Protein AF-A0A7Y8S2I4-F1 (afdb_monomer)

Radius of gyration: 13.26 Å; Cα contacts (8 Å, |Δi|>4): 37; chains: 1; bounding box: 28×27×38 Å

Foldseek 3Di:
DPPVVLVVVLVVLVVVLVVLLVCLVPDDPVCNVVSLVVSLVSLVVSLVSVVVDPDPCVVVNVVSVVSNCCSVVVVD

Sequence (76 aa):
MNEDKLNIFEKIVYGLVIASLFVWAFSPEAIKGIIKIISFLLLTTGFIISGFLKREEKLFIIILAIAWIVMVAGIF

pLDDT: mean 70.95, std 7.26, range [44.56, 82.0]

Solvent-accessible surface area (backbone atoms only — not comparable to full-atom values): 4338 Å² total; per-residue (Å²): 131,62,67,69,61,53,53,51,51,48,53,51,47,50,52,50,39,56,50,33,52,53,51,40,76,74,42,58,76,92,51,29,64,61,43,45,53,54,34,50,51,46,43,52,53,46,51,54,54,54,70,72,44,93,65,87,63,60,67,56,59,49,53,53,50,48,53,50,48,53,58,57,50,74,70,108

Mean predicted aligned error: 8.16 Å

Structure (mmCIF, N/CA/C/O backbone):
data_AF-A0A7Y8S2I4-F1
#
_entry.id   AF-A0A7Y8S2I4-F1
#
loop_
_atom_site.group_PDB
_atom_site.id
_atom_site.type_symbol
_atom_site.label_atom_id
_atom_site.label_alt_id
_atom_site.label_comp_id
_atom_site.label_asym_id
_atom_site.label_entity_id
_atom_site.label_seq_id
_atom_site.pdbx_PDB_ins_code
_atom_site.Cartn_x
_atom_site.Cartn_y
_atom_site.Cartn_z
_atom_site.occupancy
_atom_site.B_iso_or_equiv
_atom_site.auth_seq_id
_atom_site.auth_comp_id
_atom_site.auth_asym_id
_atom_site.auth_atom_id
_atom_site.pdbx_PDB_model_num
ATOM 1 N N . MET A 1 1 ? -1.847 9.766 23.524 1.00 56.75 1 MET A N 1
ATOM 2 C CA . MET A 1 1 ? -2.035 10.238 22.134 1.00 56.75 1 MET A CA 1
ATOM 3 C C . MET A 1 1 ? -3.535 10.338 21.910 1.00 56.75 1 MET A C 1
ATOM 5 O O . MET A 1 1 ? -4.190 9.340 22.156 1.00 56.75 1 MET A O 1
ATOM 9 N N . ASN A 1 2 ? -4.084 11.516 21.577 1.00 71.12 2 ASN A N 1
ATOM 10 C CA . ASN A 1 2 ? -5.534 11.652 21.355 1.00 71.12 2 ASN A CA 1
ATOM 11 C C . ASN A 1 2 ? -5.964 10.751 20.194 1.00 71.12 2 ASN A C 1
ATOM 13 O O . ASN A 1 2 ? -5.302 10.765 19.154 1.00 71.12 2 ASN A O 1
ATOM 17 N N . GLU A 1 3 ? -7.058 10.012 20.369 1.00 65.88 3 GLU A N 1
ATOM 18 C CA . GLU A 1 3 ? -7.620 9.112 19.353 1.00 65.88 3 GLU A CA 1
ATOM 19 C C . GLU A 1 3 ? -7.833 9.829 18.012 1.00 65.88 3 GLU A C 1
ATOM 21 O O . GLU A 1 3 ? -7.487 9.280 16.970 1.00 65.88 3 GLU A O 1
ATOM 26 N N . ASP A 1 4 ? -8.236 11.103 18.027 1.00 73.75 4 ASP A N 1
ATOM 27 C CA . ASP A 1 4 ? -8.384 11.924 16.817 1.00 73.75 4 ASP A CA 1
ATOM 28 C C . ASP A 1 4 ? -7.085 12.083 16.016 1.00 73.75 4 ASP A C 1
ATOM 30 O O . ASP A 1 4 ? -7.079 11.989 14.788 1.00 73.75 4 ASP A O 1
ATOM 34 N N . LYS A 1 5 ? -5.954 12.297 16.701 1.00 74.69 5 LYS A N 1
ATOM 35 C CA . LYS A 1 5 ? -4.647 12.441 16.038 1.00 74.69 5 LYS A CA 1
ATOM 36 C C . LYS A 1 5 ? -4.190 11.117 15.439 1.00 74.69 5 LYS A C 1
ATOM 38 O O . LYS A 1 5 ? -3.594 11.114 14.364 1.00 74.69 5 LYS A O 1
ATOM 43 N N . LEU A 1 6 ? -4.487 10.011 16.119 1.00 70.62 6 LEU A N 1
ATOM 44 C CA . LEU A 1 6 ? -4.179 8.671 15.636 1.00 70.62 6 LEU A CA 1
ATOM 45 C C . LEU A 1 6 ? -5.004 8.338 14.388 1.00 70.62 6 LEU A C 1
ATOM 47 O O . LEU A 1 6 ? -4.453 7.851 13.409 1.00 70.62 6 LEU A O 1
ATOM 51 N N . ASN A 1 7 ? -6.285 8.705 14.386 1.00 72.38 7 ASN A N 1
ATOM 52 C CA . ASN A 1 7 ? -7.207 8.484 13.274 1.00 72.38 7 ASN A CA 1
ATOM 53 C C . ASN A 1 7 ? -6.831 9.319 12.029 1.00 72.38 7 ASN A C 1
ATOM 55 O O . ASN A 1 7 ? -6.909 8.847 10.895 1.00 72.38 7 ASN A O 1
ATOM 59 N N . ILE A 1 8 ? -6.363 10.561 12.217 1.00 79.69 8 ILE A N 1
ATOM 60 C CA . ILE A 1 8 ? -5.829 11.394 11.122 1.00 79.69 8 ILE A CA 1
ATOM 61 C C . ILE A 1 8 ? -4.533 10.799 10.566 1.00 79.69 8 ILE A C 1
ATOM 63 O O . ILE A 1 8 ? -4.388 10.670 9.351 1.00 79.69 8 ILE A O 1
ATOM 67 N N . PHE A 1 9 ? -3.599 10.423 11.442 1.00 75.19 9 PHE A N 1
ATOM 68 C CA . PHE A 1 9 ? -2.336 9.809 11.036 1.00 75.19 9 PHE A CA 1
ATOM 69 C C . PHE A 1 9 ? -2.566 8.516 10.244 1.00 75.19 9 PHE A C 1
ATOM 71 O O . PHE A 1 9 ? -1.950 8.304 9.204 1.00 75.19 9 PHE A O 1
ATOM 78 N N . GLU A 1 10 ? -3.518 7.697 10.681 1.00 68.88 10 GLU A N 1
ATOM 79 C CA . GLU A 1 10 ? -3.932 6.468 10.009 1.00 68.88 10 GLU A CA 1
ATOM 80 C C . GLU A 1 10 ? -4.443 6.735 8.582 1.00 68.88 10 GLU A C 1
ATOM 82 O O . GLU A 1 10 ? -3.965 6.126 7.626 1.00 68.88 10 GLU A O 1
ATOM 87 N N . LYS A 1 11 ? -5.347 7.710 8.406 1.00 77.06 11 LYS A N 1
ATOM 88 C CA . LYS A 1 11 ? -5.844 8.115 7.078 1.00 77.06 11 LYS A CA 1
ATOM 89 C C . LYS A 1 11 ? -4.725 8.596 6.157 1.00 77.06 11 LYS A C 1
ATOM 91 O O . LYS A 1 11 ? -4.759 8.305 4.963 1.00 77.06 11 LYS A O 1
ATOM 96 N N . ILE A 1 12 ? -3.732 9.304 6.698 1.00 82.00 12 ILE A N 1
ATOM 97 C CA . ILE A 1 12 ? -2.553 9.742 5.939 1.00 82.00 12 ILE A CA 1
ATOM 98 C C . ILE A 1 12 ? -1.728 8.530 5.496 1.00 82.00 12 ILE A C 1
ATOM 100 O O . ILE A 1 12 ? -1.397 8.422 4.317 1.00 82.00 12 ILE A O 1
ATOM 104 N N . VAL A 1 13 ? -1.441 7.593 6.406 1.00 74.56 13 VAL A N 1
ATOM 105 C CA . VAL A 1 13 ? -0.719 6.351 6.084 1.00 74.56 13 VAL A CA 1
ATOM 106 C C . VAL A 1 13 ? -1.470 5.541 5.025 1.00 74.56 13 VAL A C 1
ATOM 108 O O . VAL A 1 13 ? -0.850 5.061 4.079 1.00 74.56 13 VAL A O 1
ATOM 111 N N . TYR A 1 14 ? -2.799 5.453 5.102 1.00 73.31 14 TYR A N 1
ATOM 112 C CA . TYR A 1 14 ? -3.604 4.790 4.072 1.00 73.31 14 TYR A CA 1
ATOM 113 C C . TYR A 1 14 ? -3.560 5.496 2.724 1.00 73.31 14 TYR A C 1
ATOM 115 O O . TYR A 1 14 ? -3.391 4.837 1.699 1.00 73.31 14 TYR A O 1
ATOM 123 N N . GLY A 1 15 ? -3.663 6.826 2.713 1.00 78.06 15 GLY A N 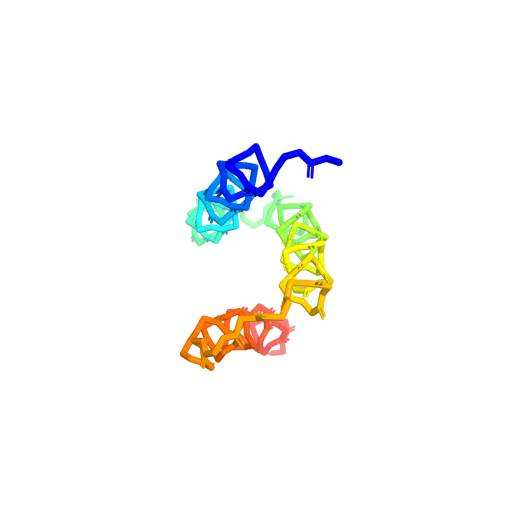1
ATOM 124 C CA . GLY A 1 15 ? -3.490 7.611 1.494 1.00 78.06 15 GLY A CA 1
ATOM 125 C C . GLY A 1 15 ? -2.133 7.340 0.843 1.00 78.06 15 GLY A C 1
ATOM 126 O O . GLY A 1 15 ? -2.061 7.139 -0.367 1.00 78.06 15 GLY A O 1
ATOM 127 N N . LEU A 1 16 ? -1.073 7.241 1.650 1.00 77.31 16 LEU A N 1
ATOM 128 C CA . LEU A 1 16 ?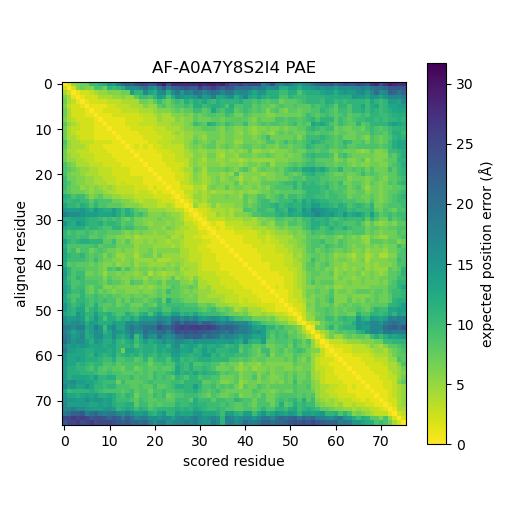 0.275 6.916 1.182 1.00 77.31 16 LEU A CA 1
ATOM 129 C C . LEU A 1 16 ? 0.400 5.479 0.662 1.00 77.31 16 LEU A C 1
ATOM 131 O O . LEU A 1 16 ? 1.072 5.267 -0.343 1.00 77.31 16 LEU A O 1
ATOM 135 N N . VAL A 1 17 ? -0.255 4.501 1.296 1.00 73.50 17 VAL A N 1
ATOM 136 C CA . VAL A 1 17 ? -0.294 3.106 0.820 1.00 73.50 17 VAL A CA 1
ATOM 137 C C . VAL A 1 17 ? -0.995 3.002 -0.534 1.00 73.50 17 VAL A C 1
ATOM 139 O O . VAL A 1 17 ? -0.495 2.347 -1.442 1.00 73.50 17 VAL A O 1
ATOM 142 N N . ILE A 1 18 ? -2.140 3.662 -0.707 1.00 75.94 18 ILE A N 1
ATOM 143 C CA . ILE A 1 18 ? -2.853 3.653 -1.990 1.00 75.94 18 ILE A CA 1
ATOM 144 C C . ILE A 1 18 ? -2.017 4.363 -3.058 1.00 75.94 18 ILE A C 1
ATOM 146 O O . ILE A 1 18 ? -1.840 3.839 -4.157 1.00 75.94 18 ILE A O 1
ATOM 150 N N . ALA A 1 19 ? -1.454 5.529 -2.731 1.00 77.88 19 ALA A N 1
ATOM 151 C CA . ALA A 1 19 ? -0.589 6.268 -3.642 1.00 77.88 19 ALA A CA 1
ATOM 152 C C . ALA A 1 19 ? 0.637 5.445 -4.064 1.00 77.88 19 ALA A C 1
ATOM 154 O O . ALA A 1 19 ? 0.989 5.453 -5.241 1.00 77.88 19 ALA A O 1
ATOM 155 N N . SER A 1 20 ? 1.260 4.697 -3.148 1.00 71.12 20 SER A N 1
ATOM 156 C CA . SER A 1 20 ? 2.426 3.867 -3.468 1.00 71.12 20 SER A CA 1
ATOM 157 C C . SER A 1 20 ? 2.084 2.731 -4.436 1.00 71.12 20 SER A C 1
ATOM 159 O O . SER A 1 20 ? 2.846 2.490 -5.371 1.00 71.12 20 SER A O 1
ATOM 161 N N . LEU A 1 21 ? 0.904 2.112 -4.306 1.00 71.94 21 LEU A N 1
ATOM 162 C CA . LEU A 1 21 ? 0.411 1.104 -5.255 1.00 71.94 21 LEU A CA 1
ATOM 163 C C . LEU A 1 21 ? 0.202 1.682 -6.659 1.00 71.94 21 LEU A C 1
ATOM 165 O O . LEU A 1 21 ? 0.586 1.049 -7.643 1.00 71.94 21 LEU A O 1
ATOM 169 N N . PHE A 1 22 ? -0.364 2.888 -6.765 1.00 76.62 22 PHE A N 1
ATOM 170 C CA . PHE A 1 22 ? -0.512 3.570 -8.054 1.00 76.62 22 PHE A CA 1
ATOM 171 C C . PHE A 1 22 ? 0.843 3.922 -8.663 1.00 76.62 22 PHE A C 1
ATOM 173 O O . PHE A 1 22 ? 1.087 3.629 -9.831 1.00 76.62 22 PHE A O 1
ATOM 180 N N . VAL A 1 23 ? 1.748 4.497 -7.869 1.00 77.06 23 VAL A N 1
ATOM 181 C CA . VAL A 1 23 ? 3.108 4.815 -8.317 1.00 77.06 23 VAL A CA 1
ATOM 182 C C . VAL A 1 23 ? 3.796 3.550 -8.824 1.00 77.06 23 VAL A C 1
ATOM 184 O O . VAL A 1 23 ? 4.337 3.568 -9.927 1.00 77.06 23 VAL A O 1
ATOM 187 N N . TRP A 1 24 ? 3.700 2.433 -8.097 1.00 70.56 24 TRP A N 1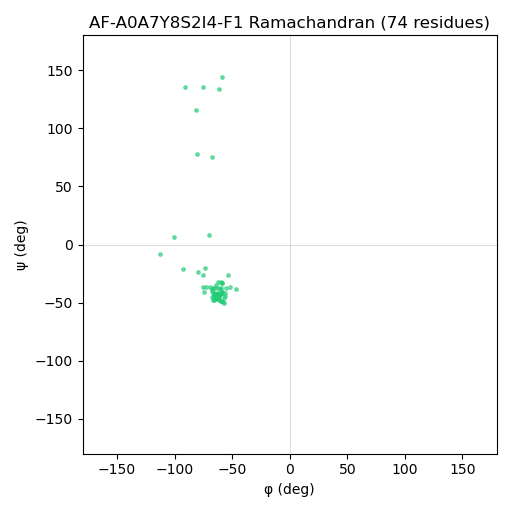
ATOM 188 C CA . TRP A 1 24 ? 4.223 1.135 -8.524 1.00 70.56 24 TRP A CA 1
ATOM 189 C C . TRP A 1 24 ? 3.643 0.657 -9.862 1.00 70.56 24 TRP A C 1
ATOM 191 O 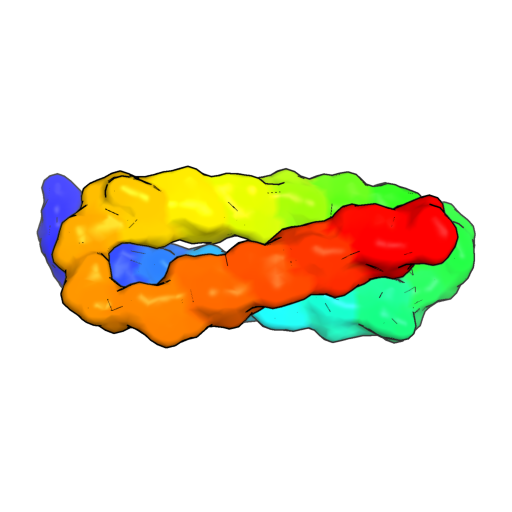O . TRP A 1 24 ? 4.407 0.290 -10.758 1.00 70.56 24 TRP A O 1
ATOM 201 N N . ALA A 1 25 ? 2.317 0.691 -10.022 1.00 72.44 25 ALA A N 1
ATOM 202 C CA . ALA A 1 25 ? 1.638 0.228 -11.234 1.00 72.44 25 ALA A CA 1
ATOM 203 C C . ALA A 1 25 ? 2.094 0.978 -12.499 1.00 72.44 25 ALA A C 1
ATOM 205 O O . ALA A 1 25 ? 2.194 0.378 -13.568 1.00 72.44 25 ALA A O 1
ATOM 206 N N . PHE A 1 26 ? 2.428 2.265 -12.366 1.00 78.25 26 PHE A N 1
ATOM 207 C CA . PHE A 1 26 ? 2.875 3.124 -13.469 1.00 78.25 26 PHE A CA 1
ATOM 208 C C . PHE A 1 26 ? 4.400 3.318 -13.538 1.00 78.25 26 PHE A C 1
ATOM 210 O O . PHE A 1 26 ? 4.892 4.106 -14.345 1.00 78.25 26 PHE A O 1
ATOM 217 N N . SER A 1 27 ? 5.169 2.610 -12.707 1.00 76.31 27 SER A N 1
ATOM 218 C CA . SER A 1 27 ? 6.628 2.725 -12.673 1.00 76.31 27 SER A CA 1
ATOM 219 C C . SER A 1 27 ? 7.297 2.022 -13.865 1.00 76.31 27 SER A C 1
ATOM 221 O O . SER A 1 27 ? 6.998 0.848 -14.115 1.00 76.31 27 SER A O 1
ATOM 223 N N . PRO A 1 28 ? 8.289 2.655 -14.524 1.00 79.06 28 PRO A N 1
ATOM 224 C CA . PRO A 1 28 ? 9.190 1.979 -15.461 1.00 79.06 28 PRO A CA 1
ATOM 225 C C . PRO A 1 28 ? 9.955 0.831 -14.786 1.00 79.06 28 PRO A C 1
ATOM 227 O O . PRO A 1 28 ? 10.375 0.983 -13.635 1.00 79.06 28 PRO A O 1
ATOM 230 N N . GLU A 1 29 ? 10.220 -0.275 -15.501 1.00 77.25 29 GLU A N 1
ATOM 231 C CA . GLU A 1 29 ? 10.946 -1.453 -14.975 1.00 77.25 29 GLU A CA 1
ATOM 232 C C . GLU A 1 29 ? 12.235 -1.092 -14.212 1.00 77.25 29 GLU A C 1
ATOM 234 O O . GLU A 1 29 ? 12.503 -1.676 -13.163 1.00 77.25 29 GLU A O 1
ATOM 239 N N . ALA A 1 30 ? 12.987 -0.091 -14.686 1.00 78.31 30 ALA A N 1
ATOM 240 C CA . ALA A 1 30 ? 14.264 0.336 -14.106 1.00 78.31 30 ALA A CA 1
ATOM 241 C C . ALA A 1 30 ? 14.173 0.796 -12.637 1.00 78.31 30 ALA A C 1
ATOM 243 O O . ALA A 1 30 ? 15.111 0.597 -11.871 1.00 78.31 30 ALA A O 1
ATOM 244 N N . ILE A 1 31 ? 13.048 1.396 -12.233 1.00 76.75 31 ILE A N 1
ATOM 245 C CA . ILE A 1 31 ? 12.825 1.886 -10.858 1.00 76.75 31 ILE A CA 1
ATOM 246 C C . ILE A 1 31 ? 11.743 1.096 -10.115 1.00 76.75 31 ILE A C 1
ATOM 248 O O . ILE A 1 31 ? 11.575 1.252 -8.904 1.00 76.75 31 ILE A O 1
ATOM 252 N N . LYS A 1 32 ? 11.042 0.203 -10.822 1.00 76.12 32 LYS A N 1
ATOM 253 C CA . LYS A 1 32 ? 9.950 -0.634 -10.307 1.00 76.12 32 LYS A CA 1
ATOM 254 C C . LYS A 1 32 ? 10.387 -1.459 -9.101 1.00 76.12 32 LYS A C 1
ATOM 256 O O . LYS A 1 32 ? 9.616 -1.596 -8.161 1.00 76.12 32 LYS A O 1
ATOM 261 N N . GLY A 1 33 ? 11.628 -1.955 -9.090 1.00 74.88 33 GLY A N 1
ATOM 262 C CA . GLY A 1 33 ? 12.197 -2.688 -7.952 1.00 74.88 33 GLY A CA 1
ATOM 263 C C . GLY A 1 33 ? 12.337 -1.838 -6.682 1.00 74.88 33 GLY A C 1
ATOM 264 O O . GLY A 1 33 ? 11.937 -2.270 -5.605 1.00 74.88 33 GLY A O 1
ATOM 265 N N . ILE A 1 34 ? 12.831 -0.602 -6.805 1.00 78.62 34 ILE A N 1
ATOM 266 C CA . ILE A 1 34 ? 12.981 0.322 -5.666 1.00 78.62 34 ILE A CA 1
ATOM 267 C C . ILE A 1 34 ? 11.603 0.744 -5.145 1.00 78.62 34 ILE A C 1
ATOM 269 O O . ILE A 1 34 ? 11.344 0.705 -3.942 1.00 78.62 34 ILE A O 1
ATOM 273 N N . ILE A 1 35 ? 10.690 1.083 -6.056 1.00 76.56 35 ILE A N 1
ATOM 274 C CA . ILE A 1 35 ? 9.320 1.474 -5.713 1.00 76.56 35 ILE A CA 1
ATOM 275 C C . ILE A 1 35 ? 8.558 0.307 -5.070 1.00 76.56 35 ILE A C 1
ATOM 277 O O . ILE A 1 35 ? 7.808 0.539 -4.121 1.00 76.56 35 ILE A O 1
ATOM 281 N N . LYS A 1 36 ? 8.799 -0.945 -5.492 1.00 72.38 36 LYS A N 1
ATOM 282 C CA . LYS A 1 36 ? 8.274 -2.147 -4.817 1.00 72.38 36 LYS A CA 1
ATOM 283 C C . LYS A 1 36 ? 8.701 -2.203 -3.352 1.00 72.38 36 LYS A C 1
ATOM 285 O O . LYS A 1 36 ? 7.848 -2.371 -2.489 1.00 72.38 36 LYS A O 1
ATOM 290 N N . ILE A 1 37 ? 9.994 -2.038 -3.062 1.00 77.88 37 ILE A N 1
ATOM 291 C CA . ILE A 1 37 ? 10.518 -2.116 -1.686 1.00 77.88 37 ILE A CA 1
ATOM 292 C C . ILE A 1 37 ? 9.897 -1.025 -0.807 1.00 77.88 37 ILE A C 1
ATOM 294 O O . ILE A 1 37 ? 9.436 -1.304 0.299 1.00 77.88 37 ILE A O 1
ATOM 298 N N . ILE A 1 38 ? 9.829 0.209 -1.312 1.00 79.38 38 ILE A N 1
ATOM 299 C CA . ILE A 1 38 ? 9.229 1.340 -0.590 1.00 79.38 38 ILE A CA 1
ATOM 300 C C . ILE A 1 38 ? 7.739 1.093 -0.328 1.00 79.38 38 ILE A C 1
ATOM 302 O O . ILE A 1 38 ? 7.264 1.290 0.791 1.00 79.38 38 ILE A O 1
ATOM 306 N N . SER A 1 39 ? 7.009 0.617 -1.3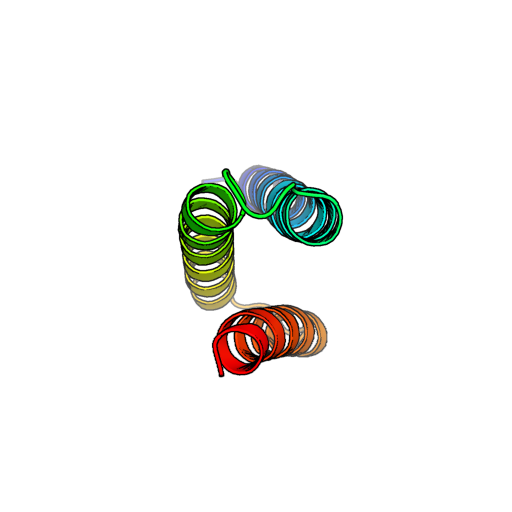39 1.00 73.00 39 SER A N 1
ATOM 307 C CA . SER A 1 39 ? 5.581 0.309 -1.223 1.00 73.00 39 SER A CA 1
ATOM 308 C C . SER A 1 39 ? 5.340 -0.806 -0.210 1.00 73.00 39 SER A C 1
ATOM 310 O O . SER A 1 39 ? 4.452 -0.681 0.629 1.00 73.00 39 SER A O 1
ATOM 312 N N . PHE A 1 40 ? 6.166 -1.855 -0.226 1.00 76.88 40 PHE A N 1
ATOM 313 C CA . PHE A 1 40 ? 6.098 -2.967 0.719 1.00 76.88 40 PHE A CA 1
ATOM 314 C C . PHE A 1 40 ? 6.329 -2.517 2.165 1.00 76.88 40 PHE A C 1
ATOM 316 O O . PHE A 1 40 ? 5.575 -2.908 3.059 1.00 76.88 40 PHE A O 1
ATOM 323 N N . LEU A 1 41 ? 7.327 -1.660 2.405 1.00 79.25 41 LEU A N 1
ATOM 324 C CA . LEU A 1 41 ? 7.582 -1.090 3.731 1.00 79.25 41 LEU A CA 1
ATOM 325 C C . LEU A 1 41 ? 6.388 -0.264 4.216 1.00 79.25 41 LEU A C 1
ATOM 327 O O . LEU A 1 41 ? 5.904 -0.502 5.320 1.00 79.25 41 LEU A O 1
ATOM 331 N N . LEU A 1 42 ? 5.855 0.624 3.370 1.00 77.25 42 LEU A N 1
ATOM 332 C CA . LEU A 1 42 ? 4.657 1.420 3.664 1.00 77.25 42 LEU A CA 1
ATOM 333 C C . LEU A 1 42 ? 3.449 0.546 4.017 1.00 77.25 42 LEU A C 1
ATOM 335 O O . LEU A 1 42 ? 2.753 0.820 4.994 1.00 77.25 42 LEU A O 1
ATOM 339 N N . LEU A 1 43 ? 3.222 -0.527 3.258 1.00 75.19 43 LEU A N 1
ATOM 340 C CA . LEU A 1 43 ? 2.110 -1.448 3.489 1.00 75.19 43 LEU A CA 1
ATOM 341 C C . LEU A 1 43 ? 2.277 -2.237 4.786 1.00 75.19 43 LEU A C 1
ATOM 343 O O . LEU A 1 43 ? 1.321 -2.391 5.541 1.00 75.19 43 LEU A O 1
ATOM 347 N N . THR A 1 44 ? 3.500 -2.667 5.085 1.00 75.38 44 THR A N 1
ATOM 348 C CA . THR A 1 44 ? 3.824 -3.367 6.333 1.00 75.38 44 THR A CA 1
ATOM 349 C C . THR A 1 44 ? 3.646 -2.445 7.538 1.00 75.38 44 THR A C 1
ATOM 351 O O . THR A 1 44 ? 3.045 -2.840 8.535 1.00 75.38 44 THR A O 1
ATOM 354 N N . THR A 1 45 ? 4.085 -1.186 7.445 1.00 75.81 45 THR A N 1
ATOM 355 C CA . THR A 1 45 ? 3.853 -0.181 8.492 1.00 75.81 45 THR A CA 1
ATOM 356 C C . THR A 1 45 ? 2.360 0.099 8.681 1.00 75.81 45 THR A C 1
ATOM 358 O O . THR A 1 45 ? 1.891 0.118 9.817 1.00 75.81 45 THR A O 1
ATOM 361 N N . GLY A 1 46 ? 1.595 0.241 7.593 1.00 72.31 46 GLY A N 1
ATOM 362 C CA . GLY A 1 46 ? 0.138 0.395 7.647 1.00 72.31 46 GLY A CA 1
ATOM 363 C C . GLY A 1 46 ? -0.558 -0.795 8.311 1.00 72.31 46 GLY A C 1
ATOM 364 O O . GLY A 1 46 ? -1.426 -0.604 9.160 1.00 72.31 46 GLY A O 1
ATOM 365 N N . PHE A 1 47 ? -0.122 -2.019 8.003 1.00 71.50 47 PHE A N 1
ATOM 366 C CA . PHE A 1 47 ? -0.648 -3.238 8.615 1.00 71.50 47 PHE A CA 1
ATOM 367 C C . PHE A 1 47 ? -0.368 -3.292 10.122 1.00 71.50 47 PHE A C 1
ATOM 369 O O . PHE A 1 47 ? -1.282 -3.537 10.910 1.00 71.50 47 PHE A O 1
ATOM 376 N N . ILE A 1 48 ? 0.865 -2.987 10.539 1.00 73.44 48 ILE A N 1
ATOM 377 C CA . ILE A 1 48 ? 1.254 -2.948 11.955 1.00 73.44 48 ILE A CA 1
ATOM 378 C C . ILE A 1 48 ? 0.408 -1.920 12.716 1.00 73.44 48 ILE A C 1
ATOM 380 O O . ILE A 1 48 ? -0.168 -2.252 13.749 1.00 73.44 48 ILE A O 1
ATOM 384 N N . ILE A 1 49 ? 0.274 -0.699 12.187 1.00 71.56 49 ILE A N 1
ATOM 385 C CA . ILE A 1 49 ? -0.546 0.359 12.800 1.00 71.56 49 ILE A CA 1
ATOM 386 C C . ILE A 1 49 ? -2.010 -0.085 12.916 1.00 71.56 49 ILE A C 1
ATOM 388 O O . ILE A 1 49 ? -2.617 0.102 13.971 1.00 71.56 49 ILE A O 1
ATOM 392 N N . SER A 1 50 ? -2.556 -0.729 11.878 1.00 67.56 50 SER A N 1
ATOM 393 C CA . SER A 1 50 ? -3.931 -1.244 11.897 1.00 67.56 50 SER A CA 1
ATOM 394 C C . SER A 1 50 ? -4.153 -2.321 12.967 1.00 67.56 50 SER A C 1
ATOM 396 O O . SER A 1 50 ? -5.231 -2.381 13.544 1.00 67.56 50 SER A O 1
ATOM 398 N N . GLY A 1 51 ? -3.132 -3.128 13.287 1.00 65.38 51 GLY A N 1
ATOM 399 C CA . GLY A 1 51 ? -3.194 -4.140 14.347 1.00 65.38 51 GLY A CA 1
ATOM 400 C C . GLY A 1 51 ? -3.111 -3.565 15.767 1.00 65.38 51 GLY A C 1
ATOM 401 O O . GLY A 1 51 ? -3.627 -4.170 16.705 1.00 65.38 51 GLY A O 1
ATOM 402 N N . PHE A 1 52 ? -2.490 -2.393 15.938 1.00 64.94 52 PHE A N 1
ATOM 403 C CA . PHE A 1 52 ? -2.457 -1.672 17.220 1.00 64.94 52 PHE A CA 1
ATOM 404 C C . PHE A 1 52 ? -3.747 -0.898 17.505 1.00 64.94 52 PHE A C 1
ATOM 406 O O . PHE A 1 52 ? -4.074 -0.634 18.664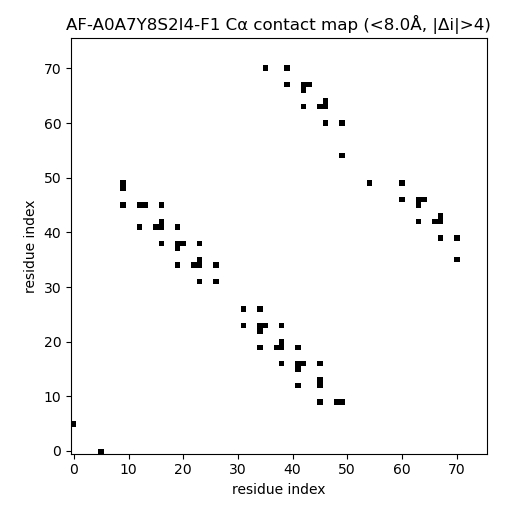 1.00 64.94 52 PHE A 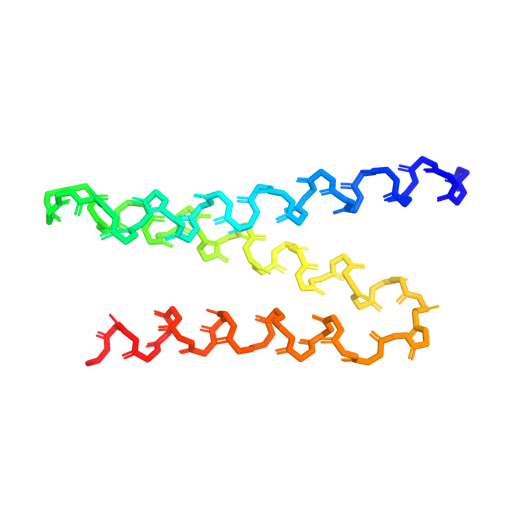O 1
ATOM 413 N N . LEU A 1 53 ? -4.492 -0.546 16.462 1.00 60.97 53 LEU A N 1
ATOM 414 C CA . LEU A 1 53 ? -5.819 0.033 16.579 1.00 60.97 53 LEU A CA 1
ATOM 415 C C . LEU A 1 53 ? -6.829 -1.097 16.797 1.00 60.97 53 LEU A C 1
ATOM 417 O O . LEU A 1 53 ? -7.043 -1.930 15.922 1.00 60.97 53 LEU A O 1
ATOM 421 N N . LYS A 1 54 ? -7.493 -1.128 17.959 1.00 57.06 54 LYS A N 1
ATOM 422 C CA . LYS A 1 54 ? -8.676 -1.979 18.174 1.00 57.06 54 LYS A CA 1
ATOM 423 C C . LYS A 1 54 ? -9.825 -1.466 17.296 1.00 57.06 54 LYS A C 1
ATOM 425 O O . LYS A 1 54 ? -10.726 -0.792 17.783 1.00 57.06 54 LYS A O 1
ATOM 430 N N . ARG A 1 55 ? -9.774 -1.728 15.990 1.00 59.91 55 ARG A N 1
ATOM 431 C CA . ARG A 1 55 ? -10.859 -1.425 15.054 1.00 59.91 55 ARG A CA 1
ATOM 432 C C . ARG A 1 55 ? -11.800 -2.616 14.943 1.00 59.91 55 ARG A C 1
ATOM 434 O O . ARG A 1 55 ? -11.375 -3.754 14.762 1.00 59.91 55 ARG A O 1
ATOM 441 N N . GLU A 1 56 ? -13.094 -2.323 14.979 1.00 54.56 56 GLU A N 1
ATOM 442 C CA . GLU A 1 56 ? -14.160 -3.269 14.632 1.00 54.56 56 GLU A CA 1
ATOM 443 C C . GLU A 1 56 ? -14.250 -3.504 13.112 1.00 54.56 56 GLU A C 1
ATOM 445 O O . GLU A 1 56 ? -14.766 -4.527 12.656 1.00 54.56 56 GLU A O 1
ATOM 450 N N . GLU A 1 57 ? -13.703 -2.589 12.304 1.00 58.56 57 GLU A N 1
ATOM 451 C CA . GLU A 1 57 ? -13.807 -2.618 10.846 1.00 58.56 57 GLU A CA 1
ATOM 452 C C . GLU A 1 57 ? -12.806 -3.590 10.198 1.00 58.56 57 GLU A C 1
ATOM 454 O O . GLU A 1 57 ? -11.793 -3.212 9.604 1.00 58.56 57 GLU A O 1
ATOM 459 N N . LYS A 1 58 ? -13.141 -4.881 10.263 1.00 62.50 58 LYS A N 1
ATOM 460 C CA . LYS A 1 58 ? -12.398 -5.994 9.640 1.00 62.50 58 LYS A CA 1
ATOM 461 C C . LYS A 1 58 ? -12.150 -5.814 8.135 1.00 62.50 58 LYS A C 1
ATOM 463 O O . LYS A 1 58 ? -11.173 -6.339 7.610 1.00 62.50 58 LYS A O 1
ATOM 468 N N . LEU A 1 59 ? -13.009 -5.056 7.449 1.00 61.97 59 LEU A N 1
ATOM 469 C CA . LEU A 1 59 ? -12.908 -4.752 6.017 1.00 61.97 59 LEU A CA 1
ATOM 470 C C . LEU A 1 59 ? -11.590 -4.049 5.645 1.00 61.97 59 LEU A C 1
ATOM 472 O O . LEU A 1 59 ? -11.039 -4.315 4.580 1.00 61.97 59 LEU A O 1
ATOM 476 N N . PHE A 1 60 ? -11.037 -3.218 6.531 1.00 63.50 60 PHE A N 1
ATOM 477 C CA . PHE A 1 60 ? -9.790 -2.491 6.264 1.00 63.50 60 PHE A CA 1
ATOM 478 C C . PHE A 1 60 ? -8.552 -3.382 6.332 1.00 63.50 60 PHE A C 1
ATOM 480 O O . PHE A 1 60 ? -7.683 -3.304 5.463 1.00 63.50 60 PHE A O 1
ATOM 487 N N . ILE A 1 61 ? -8.506 -4.280 7.317 1.00 67.31 61 ILE A N 1
ATOM 488 C CA . ILE A 1 61 ? -7.443 -5.287 7.430 1.00 67.31 61 ILE A CA 1
ATOM 489 C C . ILE A 1 61 ? -7.444 -6.179 6.184 1.00 67.31 61 ILE A C 1
ATOM 491 O O . ILE A 1 61 ? -6.383 -6.513 5.663 1.00 67.31 61 ILE A O 1
ATOM 495 N N . ILE A 1 62 ? -8.630 -6.508 5.661 1.00 69.44 62 ILE A N 1
ATOM 496 C CA . ILE A 1 62 ? -8.780 -7.296 4.434 1.00 69.44 62 ILE A CA 1
ATOM 497 C C . ILE A 1 62 ? -8.210 -6.549 3.221 1.00 69.44 62 ILE A C 1
ATOM 499 O O . ILE A 1 62 ? -7.466 -7.149 2.452 1.00 69.44 62 ILE A O 1
ATOM 503 N N . ILE A 1 63 ? -8.487 -5.251 3.052 1.00 69.81 63 ILE A N 1
ATOM 504 C CA . ILE A 1 63 ? -7.942 -4.462 1.930 1.00 69.81 63 ILE A CA 1
ATOM 505 C C . ILE A 1 63 ? -6.412 -4.383 2.002 1.00 69.81 63 ILE A C 1
ATOM 507 O O . ILE A 1 63 ? -5.744 -4.573 0.985 1.00 69.81 63 ILE A O 1
ATOM 511 N N . LEU A 1 64 ? -5.845 -4.159 3.192 1.00 70.44 64 LEU A N 1
ATOM 512 C CA . LEU A 1 64 ? -4.392 -4.163 3.389 1.00 70.44 64 LEU A CA 1
ATOM 513 C C . LEU A 1 64 ? -3.789 -5.537 3.093 1.00 70.44 64 LEU A C 1
ATOM 515 O O . LEU A 1 64 ? -2.777 -5.616 2.405 1.00 70.44 64 LEU A O 1
ATOM 519 N N . ALA A 1 65 ? -4.418 -6.616 3.564 1.00 69.62 65 ALA A N 1
ATOM 520 C CA . ALA A 1 65 ? -3.970 -7.978 3.299 1.00 69.62 65 ALA A CA 1
ATOM 521 C C . ALA A 1 65 ? -4.029 -8.314 1.802 1.00 69.62 65 ALA A C 1
ATOM 523 O O . ALA A 1 65 ? -3.073 -8.868 1.271 1.00 69.62 65 ALA A O 1
ATOM 524 N N . ILE A 1 66 ? -5.099 -7.929 1.097 1.00 74.38 66 ILE A N 1
ATOM 525 C CA . ILE A 1 66 ? -5.216 -8.104 -0.358 1.00 74.38 66 ILE A CA 1
ATOM 526 C C . ILE A 1 66 ? -4.129 -7.307 -1.075 1.00 74.38 66 ILE A C 1
ATOM 528 O O . ILE A 1 66 ? -3.451 -7.856 -1.934 1.00 74.38 66 ILE A O 1
ATOM 532 N N . ALA A 1 67 ? -3.919 -6.040 -0.716 1.00 68.50 67 ALA A N 1
ATOM 533 C CA . ALA A 1 67 ? -2.877 -5.219 -1.325 1.00 68.50 67 ALA A CA 1
ATOM 534 C C . ALA A 1 67 ? -1.471 -5.792 -1.079 1.00 68.50 67 ALA A C 1
ATOM 536 O O . ALA A 1 67 ? -0.633 -5.783 -1.980 1.00 68.50 67 ALA A O 1
ATOM 537 N N . TRP A 1 68 ? -1.232 -6.351 0.108 1.00 71.81 68 TRP A N 1
ATOM 538 C CA . TRP A 1 68 ? 0.002 -7.057 0.443 1.00 71.81 68 TRP A CA 1
ATOM 539 C C . TRP A 1 68 ? 0.170 -8.326 -0.402 1.00 71.81 68 TRP A C 1
ATOM 541 O O . TRP A 1 68 ? 1.220 -8.520 -1.011 1.00 71.81 68 TRP A O 1
ATOM 551 N N . ILE A 1 69 ? -0.881 -9.146 -0.519 1.00 69.94 69 ILE A N 1
ATOM 552 C CA . ILE A 1 69 ? -0.897 -10.356 -1.354 1.00 69.94 69 ILE A CA 1
ATOM 553 C C . ILE A 1 69 ? -0.676 -10.005 -2.823 1.00 69.94 69 ILE A C 1
ATOM 555 O O . ILE A 1 69 ? 0.125 -10.663 -3.465 1.00 69.94 69 ILE A O 1
ATOM 559 N N . VAL A 1 70 ? -1.325 -8.972 -3.363 1.00 70.25 70 VAL A N 1
ATOM 560 C CA . VAL A 1 70 ? -1.137 -8.532 -4.756 1.00 70.25 70 VAL A CA 1
ATOM 561 C C . VAL A 1 70 ? 0.301 -8.080 -4.987 1.00 70.25 70 VAL A C 1
ATOM 563 O O . VAL A 1 70 ? 0.894 -8.436 -6.005 1.0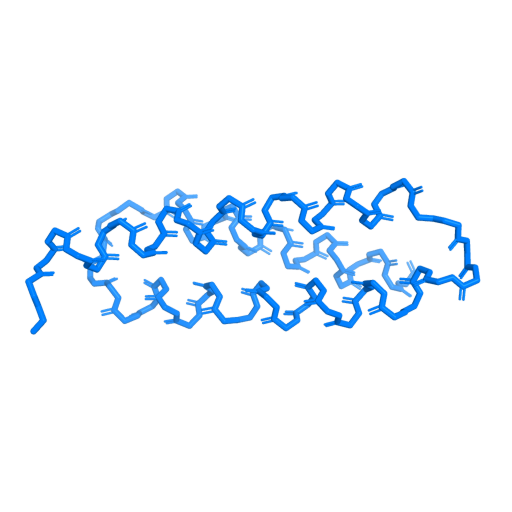0 70.25 70 VAL A O 1
ATOM 566 N N . MET A 1 71 ? 0.891 -7.349 -4.038 1.00 67.88 71 MET A N 1
ATOM 567 C CA . MET A 1 71 ? 2.291 -6.950 -4.152 1.00 67.88 71 MET A CA 1
ATOM 568 C C . MET A 1 71 ? 3.237 -8.146 -4.108 1.00 67.88 71 MET A C 1
ATOM 570 O O . MET A 1 71 ? 4.176 -8.169 -4.893 1.00 67.88 71 MET A O 1
ATOM 574 N N . VAL A 1 72 ? 2.998 -9.128 -3.233 1.00 66.25 72 VAL A N 1
ATOM 575 C CA . VAL A 1 72 ? 3.842 -10.328 -3.102 1.00 66.25 72 VAL A CA 1
ATOM 576 C C . VAL A 1 72 ? 3.619 -11.323 -4.243 1.00 66.25 72 VAL A C 1
ATOM 578 O O . VAL A 1 72 ? 4.569 -11.925 -4.724 1.00 66.25 72 VAL A O 1
ATOM 581 N N . ALA A 1 73 ? 2.392 -11.478 -4.727 1.00 63.16 73 ALA A N 1
ATOM 582 C CA . ALA A 1 73 ? 2.060 -12.345 -5.853 1.00 63.16 73 ALA A CA 1
ATOM 583 C C . ALA A 1 73 ? 2.554 -11.754 -7.179 1.00 63.16 73 ALA A C 1
ATOM 585 O O . ALA A 1 73 ? 3.078 -12.489 -7.997 1.00 63.16 73 ALA A O 1
ATOM 586 N N . GLY A 1 74 ? 2.511 -10.428 -7.359 1.00 60.12 74 GLY A N 1
ATOM 587 C CA . GLY A 1 74 ? 3.147 -9.737 -8.492 1.00 60.12 74 GLY A CA 1
ATOM 588 C C . GLY A 1 74 ? 4.687 -9.723 -8.452 1.00 60.12 74 GLY A C 1
ATOM 589 O O . GLY A 1 74 ? 5.323 -8.980 -9.211 1.00 60.12 74 GLY A O 1
ATOM 590 N N . ILE A 1 75 ? 5.302 -10.466 -7.523 1.00 50.53 75 ILE A N 1
ATOM 591 C CA . ILE A 1 75 ? 6.737 -10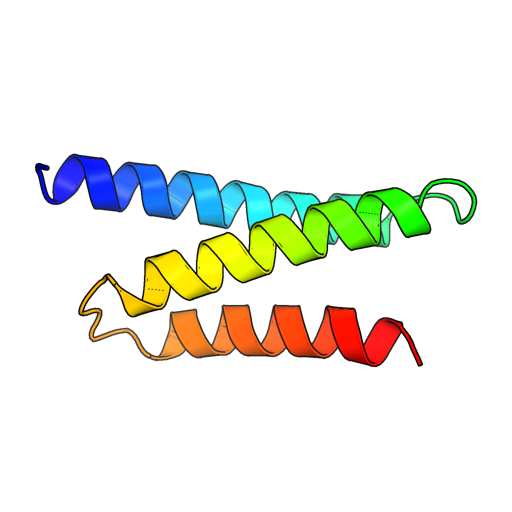.792 -7.495 1.00 50.53 75 ILE A CA 1
ATOM 592 C C . ILE A 1 75 ? 7.018 -12.136 -8.196 1.00 50.53 75 ILE A C 1
ATOM 594 O O . ILE A 1 75 ? 8.154 -12.305 -8.633 1.00 50.53 75 ILE A O 1
ATOM 598 N N . PHE A 1 76 ? 6.030 -13.034 -8.348 1.00 44.56 76 PHE A N 1
ATOM 599 C CA . PHE A 1 76 ? 6.179 -14.339 -9.013 1.00 44.56 76 PHE A CA 1
ATOM 600 C C . PHE A 1 76 ? 5.567 -14.367 -10.415 1.00 44.56 76 PHE A C 1
ATOM 602 O O . PHE A 1 76 ? 4.424 -13.888 -10.582 1.00 44.56 76 PHE A O 1
#

Secondary structure (DSSP, 8-state):
--HHHHHHHHHHHHHHHHHHHHHHHT--HHHHHHHHHHHHHHHHHHHHHHHHS--S-HHHHHHHHHHHHHHHHTT-

Nearest PDB structures (foldseek):
  7nmz-assembly1_BA  TM=7.429E-01  e=3.584E+00  Homo sapiens
  6yos-assembly1_B  TM=7.773E-01  e=4.280E+00  Homo sapiens
  2c63-assembly2_D  TM=7.016E-01  e=4.034E+00  Homo sapiens
  7xad-assembly1_C  TM=5.611E-01  e=4.280E+00  chemical production metagenome